Protein AF-A0A8J3PI52-F1 (afdb_monomer_lite)

Foldseek 3Di:
DDDPPDDPQPFFDWQQKTWRDDPFWIKIKHFPVTDWTWTADPNWIKIFPDDDQFWTWIQINNRTDIEGAPDWDDDPQKIKHFPDDDPTITIIMIGRNDD

Radius of gyration: 13.5 Å; chains: 1; bounding box: 36×39×31 Å

Sequence (99 aa):
MAALTGGALAGCSGEGATSTCSTTGCTITFERSVTNAKISILGVEVQLVSANQDSATLKVAGQEVTVQRGNGVSVGDFTVKITEITDSQVVVQVDRGGN

Organism: NCBI:txid121620

pLDDT: mean 80.45, std 14.71, range [38.66, 91.88]

Structure (mmCIF, N/CA/C/O backbone):
data_AF-A0A8J3PI52-F1
#
_entry.id   AF-A0A8J3PI52-F1
#
loop_
_atom_site.group_PDB
_atom_site.id
_atom_site.type_symbol
_atom_site.label_atom_id
_atom_site.label_alt_id
_atom_site.label_comp_id
_atom_site.label_asym_id
_atom_site.label_entity_id
_atom_site.label_seq_id
_atom_site.pdbx_PDB_ins_code
_atom_site.Cartn_x
_atom_site.Cartn_y
_atom_site.Cartn_z
_atom_site.occupancy
_atom_site.B_iso_or_equiv
_atom_site.auth_seq_id
_atom_site.auth_comp_id
_atom_site.auth_asym_id
_atom_site.auth_atom_id
_atom_site.pdbx_PDB_model_num
ATOM 1 N N . MET A 1 1 ? -19.107 26.173 -17.883 1.00 42.03 1 MET A N 1
ATOM 2 C CA . MET A 1 1 ? -18.291 26.416 -16.670 1.00 42.03 1 MET A CA 1
ATOM 3 C C . MET A 1 1 ? -17.988 25.036 -16.094 1.00 42.03 1 MET A C 1
ATOM 5 O O . MET A 1 1 ? -18.945 24.323 -15.869 1.00 42.03 1 MET A O 1
ATOM 9 N N . ALA A 1 2 ? -16.772 24.517 -15.949 1.00 46.47 2 ALA A N 1
ATOM 10 C CA . ALA A 1 2 ? -15.432 25.079 -16.001 1.00 46.47 2 ALA A CA 1
ATOM 11 C C . ALA A 1 2 ? -14.478 24.043 -16.635 1.00 46.47 2 ALA A C 1
ATOM 13 O O . ALA A 1 2 ? -14.596 22.847 -16.382 1.00 46.47 2 ALA A O 1
ATOM 14 N N . ALA A 1 3 ? -13.555 24.517 -17.471 1.00 45.41 3 ALA A N 1
ATOM 15 C CA . ALA A 1 3 ? -12.422 23.733 -17.935 1.00 45.41 3 ALA A CA 1
ATOM 16 C C . ALA A 1 3 ? -11.438 23.579 -16.767 1.00 45.41 3 ALA A C 1
ATOM 18 O O . ALA A 1 3 ? -10.902 24.573 -16.280 1.00 45.41 3 ALA A O 1
ATOM 19 N N . LEU A 1 4 ? -11.212 22.349 -16.309 1.00 58.56 4 LEU A N 1
ATOM 20 C CA . LEU A 1 4 ? -10.132 22.037 -15.376 1.00 58.56 4 LEU A CA 1
ATOM 21 C C . LEU A 1 4 ? -8.842 21.834 -16.175 1.00 58.56 4 LEU A C 1
ATOM 23 O O . LEU A 1 4 ? -8.406 20.720 -16.440 1.00 58.56 4 LEU A O 1
ATOM 27 N N . THR A 1 5 ? -8.236 22.946 -16.582 1.00 50.53 5 THR A N 1
ATOM 28 C CA . THR A 1 5 ? -6.809 23.015 -16.902 1.00 50.53 5 THR A CA 1
ATOM 29 C C . THR A 1 5 ? -6.031 22.961 -15.588 1.00 50.53 5 THR A C 1
ATOM 31 O O . THR A 1 5 ? -5.729 23.989 -14.988 1.00 50.53 5 THR A O 1
ATOM 34 N N . GLY A 1 6 ? -5.754 21.755 -15.107 1.00 43.81 6 GLY A N 1
ATOM 35 C CA . GLY A 1 6 ? -4.826 21.483 -14.015 1.00 43.81 6 GLY A CA 1
ATOM 36 C C . GLY A 1 6 ? -3.996 20.283 -14.432 1.00 43.81 6 GLY A C 1
ATOM 37 O O . GLY A 1 6 ? -4.567 19.284 -14.861 1.00 43.81 6 GLY A O 1
ATOM 38 N N . GLY A 1 7 ? -2.669 20.411 -14.408 1.00 38.66 7 GLY A N 1
ATOM 39 C CA . GLY A 1 7 ? -1.753 19.362 -14.845 1.00 38.66 7 GLY A CA 1
ATOM 40 C C . GLY A 1 7 ? -2.165 18.013 -14.269 1.00 38.66 7 GLY A C 1
ATOM 41 O O . GLY A 1 7 ? -2.200 17.842 -13.052 1.00 38.66 7 GLY A O 1
ATOM 42 N N . ALA A 1 8 ? -2.510 17.082 -15.157 1.00 40.75 8 ALA A N 1
ATOM 43 C CA . ALA A 1 8 ? -2.785 15.703 -14.815 1.00 40.75 8 ALA A CA 1
ATOM 44 C C . ALA A 1 8 ? -1.484 15.063 -14.315 1.00 40.75 8 ALA A C 1
ATOM 46 O O . ALA A 1 8 ? -0.794 14.353 -15.040 1.00 40.75 8 ALA A O 1
ATOM 47 N N . LEU A 1 9 ? -1.144 15.298 -13.048 1.00 43.94 9 LEU A N 1
ATOM 48 C CA . LEU A 1 9 ? -0.608 14.209 -12.249 1.00 43.94 9 LEU A CA 1
ATOM 49 C C . LEU A 1 9 ? -1.670 13.124 -12.383 1.00 43.94 9 LEU A C 1
ATOM 51 O O . LEU A 1 9 ? -2.791 13.332 -11.927 1.00 43.94 9 LEU A O 1
ATOM 55 N N . ALA A 1 10 ? -1.369 12.080 -13.155 1.00 50.47 10 ALA A N 1
ATOM 56 C CA . ALA A 1 10 ? -2.281 11.005 -13.519 1.00 50.47 10 ALA A CA 1
ATOM 57 C C . ALA A 1 10 ? -2.706 10.242 -12.260 1.00 50.47 10 ALA A C 1
ATOM 59 O O . ALA A 1 10 ? -2.226 9.147 -11.975 1.00 50.47 10 ALA A O 1
ATOM 60 N N . GLY A 1 11 ? -3.570 10.867 -11.467 1.00 48.41 11 GLY A N 1
ATOM 61 C CA . GLY A 1 11 ? -4.184 10.263 -10.318 1.00 48.41 11 GLY A CA 1
ATOM 62 C C . GLY A 1 11 ? -5.220 9.303 -10.848 1.00 48.41 11 GLY A C 1
ATOM 63 O O . GLY A 1 11 ? -6.368 9.681 -11.080 1.00 48.41 11 GLY A O 1
ATOM 64 N N . CYS A 1 12 ? -4.798 8.069 -11.116 1.00 61.38 12 CYS A N 1
ATOM 65 C CA . CYS A 1 12 ? -5.735 6.997 -11.379 1.00 61.38 12 CYS A CA 1
ATOM 66 C C . CYS A 1 12 ? -6.659 6.947 -10.159 1.00 61.38 12 CYS A C 1
ATOM 68 O O . CYS A 1 12 ? -6.201 6.828 -9.021 1.00 61.38 12 CYS A O 1
ATOM 70 N N . SER A 1 13 ? -7.947 7.173 -10.391 1.00 63.66 13 SER A N 1
ATOM 71 C CA . SER A 1 13 ? -8.984 7.046 -9.374 1.00 63.66 13 SER A CA 1
ATOM 72 C C . SER A 1 13 ? -9.582 5.656 -9.553 1.00 63.66 13 SER A C 1
ATOM 74 O O . SER A 1 13 ? -10.044 5.323 -10.643 1.00 63.66 13 SER A O 1
ATOM 76 N N . GLY A 1 14 ? -9.489 4.824 -8.526 1.00 67.06 14 GLY A N 1
ATOM 77 C CA . GLY A 1 14 ? -10.139 3.523 -8.442 1.00 67.06 14 GLY A CA 1
ATOM 78 C C . GLY A 1 14 ? -11.394 3.595 -7.572 1.00 67.06 14 GLY A C 1
ATOM 79 O O . GLY A 1 14 ? -11.668 4.608 -6.929 1.00 67.06 14 GLY A O 1
ATOM 80 N N . GLU A 1 15 ? -12.168 2.515 -7.530 1.00 77.88 15 GLU A N 1
ATOM 81 C CA . GLU A 1 15 ? -13.291 2.400 -6.593 1.00 77.88 15 GLU A CA 1
ATOM 82 C C . GLU A 1 15 ? -12.746 2.408 -5.160 1.00 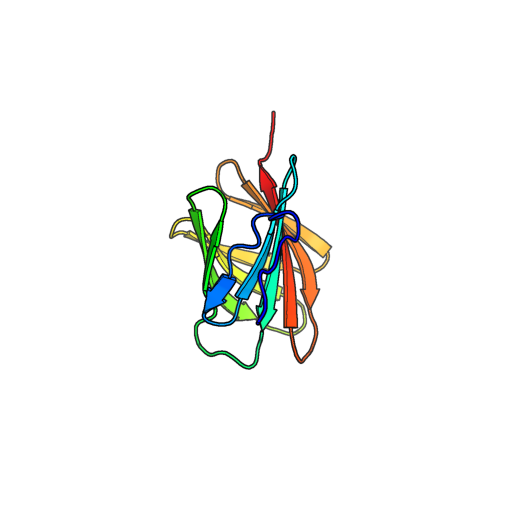77.88 15 GLU A C 1
ATOM 84 O O . GLU A 1 15 ? -12.039 1.482 -4.772 1.00 77.88 15 GLU A O 1
ATOM 89 N N . GLY A 1 16 ? -13.026 3.470 -4.393 1.00 81.44 16 GLY A N 1
ATOM 90 C CA . GLY A 1 16 ? -12.583 3.621 -2.997 1.00 81.44 16 GLY A CA 1
ATOM 91 C C . GLY A 1 16 ? -11.073 3.703 -2.792 1.00 81.44 16 GLY A C 1
ATOM 92 O O . GLY A 1 16 ? -10.583 3.453 -1.690 1.00 81.44 16 GLY A O 1
ATOM 93 N N . ALA A 1 17 ? -10.324 3.991 -3.854 1.00 85.69 17 ALA A N 1
ATOM 94 C CA . ALA A 1 17 ? -8.879 4.097 -3.812 1.00 85.69 17 ALA A CA 1
ATOM 95 C C . ALA A 1 17 ? -8.416 5.229 -4.724 1.00 85.69 17 ALA A C 1
ATOM 97 O O . ALA A 1 17 ? -8.845 5.349 -5.869 1.00 85.69 17 ALA A O 1
ATOM 98 N N . THR A 1 18 ? -7.498 6.047 -4.237 1.00 87.38 18 THR A N 1
ATOM 99 C CA . THR A 1 18 ? -6.843 7.083 -5.037 1.00 87.38 18 THR A CA 1
ATOM 100 C C . THR A 1 18 ? -5.367 6.769 -5.132 1.00 87.38 18 THR A C 1
ATOM 102 O O . THR A 1 18 ? -4.788 6.217 -4.203 1.00 87.38 18 THR A O 1
ATOM 105 N N . SER A 1 19 ? -4.746 7.080 -6.263 1.00 87.06 19 SER A N 1
ATOM 106 C CA . SER A 1 19 ? -3.296 6.972 -6.392 1.00 87.06 19 SER A CA 1
ATOM 107 C C . SER A 1 19 ? -2.694 8.275 -6.870 1.00 87.06 19 SER A C 1
ATOM 109 O O . SER A 1 19 ? -3.312 9.009 -7.633 1.00 87.06 19 SER A O 1
ATOM 111 N N . THR A 1 20 ? -1.467 8.531 -6.442 1.00 86.50 20 THR A N 1
ATOM 112 C CA . THR A 1 20 ? -0.632 9.629 -6.906 1.00 86.50 20 THR A CA 1
ATOM 113 C C . THR A 1 20 ? 0.693 9.030 -7.346 1.00 86.50 20 THR A C 1
ATOM 115 O O . THR A 1 20 ? 1.505 8.623 -6.515 1.00 86.50 20 THR A O 1
ATOM 118 N N . CYS A 1 21 ? 0.891 8.938 -8.658 1.00 84.06 21 CYS A N 1
ATOM 119 C CA . CYS A 1 21 ? 2.109 8.402 -9.254 1.00 84.06 21 CYS A CA 1
ATOM 120 C C . CYS A 1 21 ? 3.115 9.511 -9.573 1.00 84.06 21 CYS A C 1
ATOM 122 O O . CYS A 1 21 ? 2.765 10.551 -10.133 1.00 84.06 21 CYS A O 1
ATOM 124 N N . SER A 1 22 ? 4.373 9.261 -9.234 1.00 80.06 22 SER A N 1
ATOM 125 C CA . SER A 1 22 ? 5.550 10.038 -9.609 1.00 80.06 22 SER A CA 1
ATOM 126 C C . SER A 1 22 ? 6.444 9.212 -10.547 1.00 80.06 22 SER A C 1
ATOM 128 O O . SER A 1 22 ? 6.086 8.115 -10.977 1.00 80.06 22 SER A O 1
ATOM 130 N N . THR A 1 23 ? 7.610 9.742 -10.914 1.00 77.44 23 THR A N 1
ATOM 131 C CA . THR A 1 23 ? 8.548 9.076 -11.833 1.00 77.44 23 THR A CA 1
ATOM 132 C C . THR A 1 23 ? 9.164 7.794 -11.268 1.00 77.44 23 THR A C 1
ATOM 134 O O . THR A 1 23 ? 9.623 6.965 -12.049 1.00 77.44 23 THR A O 1
ATOM 137 N N . THR A 1 24 ? 9.183 7.620 -9.944 1.00 76.50 24 THR A N 1
ATOM 138 C CA . THR A 1 24 ? 9.835 6.482 -9.269 1.00 76.50 24 THR A CA 1
ATOM 139 C C . THR A 1 24 ? 8.845 5.493 -8.646 1.00 76.50 24 THR A C 1
ATOM 141 O O . THR A 1 24 ? 9.133 4.299 -8.584 1.00 76.50 24 THR A O 1
ATOM 144 N N . GLY A 1 25 ? 7.653 5.953 -8.258 1.00 83.12 25 GLY A N 1
ATOM 145 C CA . GLY A 1 25 ? 6.663 5.124 -7.576 1.00 83.12 25 GLY A CA 1
ATOM 146 C C . GLY A 1 25 ? 5.274 5.752 -7.534 1.00 83.12 25 GLY A C 1
ATOM 147 O O . GLY A 1 25 ? 5.050 6.852 -8.030 1.00 83.12 25 GLY A O 1
ATOM 148 N N . CYS A 1 26 ? 4.321 5.043 -6.944 1.00 88.62 26 CYS A N 1
ATOM 149 C CA . CYS A 1 26 ? 2.944 5.474 -6.761 1.00 88.62 26 CYS A CA 1
ATOM 150 C C . CYS A 1 26 ? 2.530 5.343 -5.301 1.00 88.62 26 CYS A C 1
ATOM 152 O O . CYS A 1 26 ? 2.680 4.287 -4.695 1.00 88.62 26 CYS A O 1
ATOM 154 N N . THR A 1 27 ? 1.933 6.393 -4.754 1.00 89.94 27 THR A N 1
ATOM 155 C CA . THR A 1 27 ? 1.293 6.354 -3.439 1.00 89.94 27 THR A CA 1
ATOM 156 C C . THR A 1 27 ? -0.192 6.112 -3.626 1.00 89.94 27 THR A C 1
ATOM 158 O O . THR A 1 27 ? -0.854 6.887 -4.305 1.00 89.94 27 THR A O 1
ATOM 161 N N . ILE A 1 28 ? -0.712 5.048 -3.037 1.00 90.38 28 ILE A N 1
ATOM 162 C CA . ILE A 1 28 ? -2.104 4.624 -3.094 1.00 90.38 28 ILE A CA 1
ATOM 163 C C . ILE A 1 28 ? -2.741 4.854 -1.726 1.00 90.38 28 ILE A C 1
ATOM 165 O O . ILE A 1 28 ? -2.237 4.373 -0.716 1.00 90.38 28 ILE A O 1
ATOM 169 N N . THR A 1 29 ? -3.870 5.543 -1.694 1.00 91.19 29 THR A N 1
ATOM 170 C CA . THR A 1 29 ? -4.688 5.745 -0.502 1.00 91.19 29 THR A CA 1
ATOM 171 C C . THR A 1 29 ? -5.991 4.981 -0.674 1.00 91.19 29 THR A C 1
ATOM 173 O O . THR A 1 29 ? -6.795 5.309 -1.545 1.00 91.19 29 THR A O 1
ATOM 176 N N . PHE A 1 30 ? -6.197 3.963 0.155 1.00 90.50 30 PHE A N 1
ATOM 177 C CA . PHE A 1 30 ? -7.429 3.183 0.219 1.00 90.50 30 PHE A CA 1
ATOM 178 C C . PHE A 1 30 ? -8.343 3.730 1.310 1.00 90.50 30 PHE A C 1
ATOM 180 O O . PHE A 1 30 ? -7.924 3.860 2.461 1.00 90.50 30 PHE A O 1
ATOM 187 N N . GLU A 1 31 ? -9.600 3.994 0.977 1.00 88.62 31 GLU A N 1
ATOM 188 C CA . GLU A 1 31 ? -10.622 4.399 1.939 1.00 88.62 31 GLU A CA 1
ATOM 189 C C . GLU A 1 31 ? -11.227 3.156 2.603 1.00 88.62 31 GLU A C 1
ATOM 191 O O . GLU A 1 31 ? -11.818 2.304 1.939 1.00 88.62 31 GLU A O 1
ATOM 196 N N . ARG A 1 32 ? -11.124 3.043 3.934 1.00 82.69 32 ARG A N 1
ATOM 197 C CA . ARG A 1 32 ? -11.647 1.881 4.684 1.00 82.69 32 ARG A CA 1
ATOM 198 C C . ARG A 1 32 ? -13.173 1.816 4.697 1.00 82.69 32 ARG A C 1
ATOM 200 O O . ARG A 1 32 ? -13.739 0.769 4.993 1.00 82.69 32 ARG A O 1
ATOM 207 N N . SER A 1 33 ? -13.835 2.922 4.363 1.00 79.25 33 SER A N 1
ATOM 208 C CA . SER A 1 33 ? -15.289 2.999 4.213 1.00 79.25 33 SER A CA 1
ATOM 209 C C . SER A 1 33 ? -15.805 2.241 2.986 1.00 79.25 33 SER A C 1
ATOM 211 O O . SER A 1 33 ? -16.992 1.924 2.934 1.00 79.25 33 SER A O 1
ATOM 213 N N . VAL A 1 34 ? -14.942 1.935 2.009 1.00 81.44 34 VAL A N 1
ATOM 214 C CA . VAL A 1 34 ? -15.331 1.240 0.779 1.00 81.44 34 VAL A CA 1
ATOM 215 C C . VAL A 1 34 ? -15.006 -0.247 0.876 1.00 81.44 34 VAL A C 1
ATOM 217 O O . VAL A 1 34 ? -13.861 -0.664 1.038 1.00 81.44 34 VAL A O 1
ATOM 220 N N . THR A 1 35 ? -16.038 -1.075 0.739 1.00 73.44 35 THR A N 1
ATOM 221 C CA . THR A 1 35 ? -15.909 -2.532 0.682 1.00 73.44 35 THR A CA 1
ATOM 222 C C . THR A 1 35 ? -15.448 -2.921 -0.725 1.00 73.44 35 THR A C 1
ATOM 224 O O . THR A 1 35 ? -16.205 -2.737 -1.673 1.00 73.44 35 THR A O 1
ATOM 227 N N . ASN A 1 36 ? -14.243 -3.489 -0.863 1.00 76.19 36 ASN A N 1
ATOM 228 C CA . ASN A 1 36 ? -13.564 -3.828 -2.135 1.00 76.19 36 ASN A CA 1
ATOM 229 C C . ASN A 1 36 ? -12.829 -2.675 -2.835 1.00 76.19 36 ASN A C 1
ATOM 231 O O . ASN A 1 36 ? -12.840 -2.590 -4.064 1.00 76.19 36 ASN A O 1
ATOM 235 N N . ALA A 1 37 ? -12.148 -1.822 -2.071 1.00 85.38 37 ALA A N 1
ATOM 236 C CA . ALA A 1 37 ? -11.330 -0.773 -2.659 1.00 85.38 37 ALA A CA 1
ATOM 237 C C . ALA A 1 37 ? -10.245 -1.348 -3.598 1.00 85.38 37 ALA A C 1
ATOM 239 O O . ALA A 1 37 ? -9.439 -2.194 -3.192 1.00 85.38 37 ALA A O 1
ATOM 240 N N . LYS A 1 38 ? -10.223 -0.907 -4.860 1.00 86.44 38 LYS A N 1
ATOM 241 C CA . LYS A 1 38 ? -9.308 -1.413 -5.898 1.00 86.44 38 LYS A CA 1
ATOM 242 C C . LYS A 1 38 ? -8.899 -0.322 -6.868 1.00 86.44 38 LYS A C 1
ATOM 244 O O . LYS A 1 38 ? -9.667 0.592 -7.161 1.00 86.44 38 LYS A O 1
ATOM 249 N N . ILE A 1 39 ? -7.701 -0.454 -7.413 1.00 87.81 39 ILE A N 1
ATOM 250 C CA . ILE A 1 39 ? -7.145 0.510 -8.348 1.00 87.81 39 ILE A CA 1
ATOM 251 C C . ILE A 1 39 ? -6.155 -0.150 -9.301 1.00 87.81 39 ILE A C 1
ATOM 253 O O . ILE A 1 39 ? -5.415 -1.049 -8.921 1.00 87.81 39 ILE A O 1
ATOM 257 N N . SER A 1 40 ? -6.116 0.319 -10.544 1.00 85.50 40 SER A N 1
ATOM 258 C CA . SER A 1 40 ? -5.088 -0.073 -11.507 1.00 85.50 40 SER A CA 1
ATOM 259 C C . SER A 1 40 ? -4.047 1.033 -11.625 1.00 85.50 40 SER A C 1
ATOM 261 O O . SER A 1 40 ? -4.374 2.153 -12.015 1.00 85.50 40 SER A O 1
ATOM 263 N N . ILE A 1 41 ? -2.799 0.719 -11.291 1.00 81.69 41 ILE A N 1
ATOM 264 C CA . ILE A 1 41 ? -1.653 1.633 -11.349 1.00 81.69 41 ILE A CA 1
ATOM 265 C C . ILE A 1 41 ? -0.506 0.970 -12.098 1.00 81.69 41 ILE A C 1
ATOM 267 O O . ILE A 1 41 ? -0.261 -0.218 -11.938 1.00 81.69 41 ILE A O 1
ATOM 271 N N . LEU A 1 42 ? 0.220 1.724 -12.925 1.00 79.56 42 LEU A N 1
ATOM 272 C CA . LEU A 1 42 ? 1.407 1.224 -13.639 1.00 79.56 42 LEU A CA 1
ATOM 273 C C . LEU A 1 42 ? 1.183 -0.042 -14.501 1.00 79.56 42 LEU A C 1
ATOM 275 O O . LEU A 1 42 ? 2.163 -0.688 -14.877 1.00 79.56 42 LEU A O 1
ATOM 279 N N . GLY A 1 43 ? -0.073 -0.375 -14.826 1.00 78.19 43 GLY A N 1
ATOM 280 C CA . GLY A 1 43 ? -0.462 -1.597 -15.542 1.00 78.19 43 GLY A CA 1
ATOM 281 C C . GLY A 1 43 ? -0.717 -2.823 -14.654 1.00 78.19 43 GLY A C 1
ATOM 282 O O . GLY A 1 43 ? -0.990 -3.893 -15.188 1.00 78.19 43 GLY A O 1
ATOM 283 N N . VAL A 1 44 ? -0.652 -2.684 -13.326 1.00 83.38 44 VAL A N 1
ATOM 284 C CA . VAL A 1 44 ? -1.007 -3.728 -12.354 1.00 83.38 44 VAL A CA 1
ATOM 285 C C . VAL A 1 44 ? -2.237 -3.322 -11.548 1.00 83.38 44 VAL A C 1
ATOM 287 O O . VAL A 1 44 ? -2.422 -2.153 -11.210 1.00 83.38 44 VAL A O 1
ATOM 290 N N . GLU A 1 45 ? -3.089 -4.293 -11.227 1.00 86.88 45 GLU A N 1
ATOM 291 C CA . GLU A 1 45 ? -4.208 -4.079 -10.309 1.00 86.88 45 GLU A CA 1
ATOM 292 C C . GLU A 1 45 ? -3.738 -4.268 -8.865 1.00 86.88 45 GLU A C 1
ATOM 294 O O . GLU A 1 45 ? -3.055 -5.246 -8.543 1.00 86.88 45 GLU A O 1
ATOM 299 N N . VAL A 1 46 ? -4.110 -3.322 -8.008 1.00 88.44 46 VAL A N 1
ATOM 300 C CA . VAL A 1 46 ? -3.912 -3.366 -6.564 1.00 88.44 46 VAL A CA 1
ATOM 301 C C . VAL A 1 46 ? -5.275 -3.277 -5.892 1.00 88.44 46 VAL A C 1
ATOM 303 O O . VAL A 1 46 ? -6.003 -2.297 -6.051 1.00 88.44 46 VAL A O 1
ATOM 306 N N . GLN A 1 47 ? -5.613 -4.292 -5.112 1.00 89.88 47 GLN A N 1
ATOM 307 C CA . GLN A 1 47 ? -6.861 -4.364 -4.364 1.00 89.88 47 GLN A CA 1
ATOM 308 C C . GLN A 1 47 ? -6.567 -4.501 -2.875 1.00 89.88 47 GLN A C 1
ATOM 310 O O . GLN A 1 47 ? -5.732 -5.307 -2.472 1.00 89.88 47 GLN A O 1
ATOM 315 N N . LEU A 1 48 ? -7.285 -3.753 -2.043 1.00 89.19 48 LEU A N 1
ATOM 316 C CA . LEU A 1 48 ? -7.265 -3.969 -0.604 1.00 89.19 48 LEU A CA 1
ATOM 317 C C . LEU A 1 48 ? -8.221 -5.111 -0.254 1.00 89.19 48 LEU A C 1
ATOM 319 O O . LEU A 1 48 ? -9.436 -4.973 -0.386 1.00 89.19 48 LEU A O 1
ATOM 323 N N . VAL A 1 49 ? -7.665 -6.239 0.189 1.00 90.69 49 VAL A N 1
ATOM 324 C CA . VAL A 1 49 ? -8.444 -7.411 0.618 1.00 90.69 49 VAL A CA 1
ATOM 325 C C . VAL A 1 49 ? -8.860 -7.254 2.074 1.00 90.69 49 VAL A C 1
ATOM 327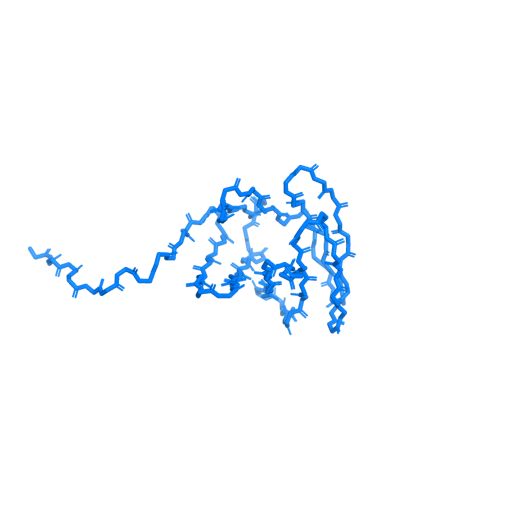 O O . VAL A 1 49 ? -10.015 -7.471 2.431 1.00 90.69 49 VAL A O 1
ATOM 330 N N . SER A 1 50 ? -7.918 -6.861 2.931 1.00 87.94 50 SER A N 1
ATOM 331 C CA . SER A 1 50 ? -8.188 -6.574 4.339 1.00 87.94 50 SER A CA 1
ATOM 332 C C . SER A 1 50 ? -7.162 -5.602 4.912 1.00 87.94 50 SER A C 1
ATOM 334 O O . SER A 1 50 ? -6.009 -5.577 4.494 1.00 87.94 50 SER A O 1
ATOM 336 N N . ALA A 1 51 ? -7.570 -4.803 5.893 1.00 86.88 51 ALA A N 1
ATOM 337 C CA . ALA A 1 51 ? -6.672 -3.955 6.668 1.00 86.88 51 ALA A CA 1
ATOM 338 C C . ALA A 1 51 ? -7.012 -4.057 8.153 1.00 86.88 51 ALA A C 1
ATOM 340 O O . ALA A 1 51 ? -8.156 -3.827 8.557 1.00 86.88 51 ALA A O 1
ATOM 341 N N . ASN A 1 52 ? -5.997 -4.374 8.946 1.00 87.19 52 ASN A N 1
ATOM 342 C CA . ASN A 1 52 ? -6.024 -4.385 10.402 1.00 87.19 52 ASN A CA 1
ATOM 343 C C . ASN A 1 52 ? -5.355 -3.116 10.942 1.00 87.19 52 ASN A C 1
ATOM 345 O O . ASN A 1 52 ? -5.022 -2.213 10.180 1.00 87.19 52 ASN A O 1
ATOM 349 N N . GLN A 1 53 ? -5.151 -3.044 12.260 1.00 84.75 53 GLN A N 1
ATOM 350 C CA . GLN A 1 53 ? -4.443 -1.921 12.873 1.00 84.75 53 GLN A CA 1
ATOM 351 C C . GLN A 1 53 ? -2.977 -1.876 12.418 1.00 84.75 53 GLN A C 1
ATOM 353 O O . GLN A 1 53 ? -2.523 -0.824 11.992 1.00 84.75 53 GLN A O 1
ATOM 358 N N . ASP A 1 54 ? -2.265 -3.002 12.374 1.00 87.69 54 ASP A N 1
ATOM 359 C CA . ASP A 1 54 ? -0.811 -3.000 12.122 1.00 87.69 54 ASP A CA 1
ATOM 360 C C . ASP A 1 54 ? -0.389 -3.602 10.774 1.00 87.69 54 ASP A C 1
ATOM 362 O O . ASP A 1 54 ? 0.780 -3.532 10.393 1.00 87.69 54 ASP A O 1
ATOM 366 N N . SER A 1 55 ? -1.321 -4.188 10.024 1.00 90.94 55 SER A N 1
ATOM 367 C CA . SER A 1 55 ? -1.038 -4.859 8.754 1.00 90.94 55 SER A CA 1
ATOM 368 C C . SER A 1 55 ? -2.167 -4.685 7.748 1.00 90.94 55 SER A C 1
ATOM 370 O O . SER A 1 55 ? -3.327 -4.516 8.124 1.00 90.94 55 SER A O 1
ATOM 372 N N . ALA A 1 56 ? -1.839 -4.760 6.461 1.00 90.62 56 ALA A N 1
ATOM 373 C CA . ALA A 1 56 ? -2.821 -4.804 5.388 1.00 90.62 56 ALA A CA 1
ATOM 374 C C . ALA A 1 56 ? -2.498 -5.936 4.414 1.00 90.62 56 ALA A C 1
ATOM 376 O O . ALA A 1 56 ? -1.347 -6.129 4.018 1.00 90.62 56 ALA A O 1
ATOM 377 N N . THR A 1 57 ? -3.532 -6.675 4.032 1.00 91.88 57 THR A N 1
ATOM 378 C CA . THR A 1 57 ? -3.485 -7.661 2.959 1.00 91.88 57 THR A CA 1
ATOM 379 C C . THR A 1 57 ? -3.964 -6.999 1.682 1.00 91.88 57 THR A C 1
ATOM 381 O O . THR A 1 57 ? -5.106 -6.543 1.572 1.00 91.88 57 THR A O 1
ATOM 384 N N . LEU A 1 58 ? -3.062 -6.948 0.718 1.00 90.62 58 LEU A N 1
ATOM 385 C CA . LEU A 1 58 ? -3.249 -6.342 -0.585 1.00 90.62 58 LEU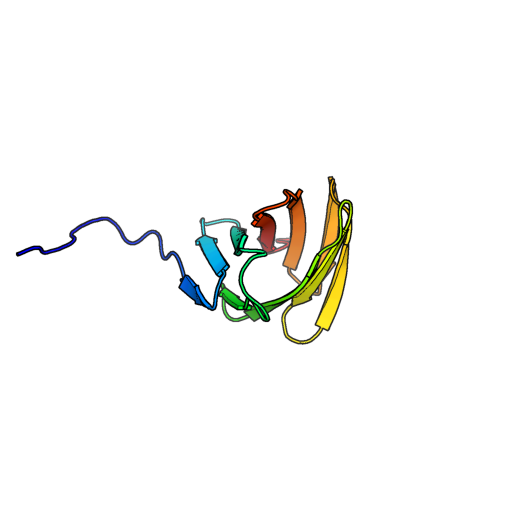 A CA 1
ATOM 386 C C . LEU A 1 58 ? -3.126 -7.443 -1.631 1.00 90.62 58 LEU A C 1
ATOM 388 O O . LEU A 1 58 ? -2.282 -8.324 -1.512 1.00 90.62 58 LEU A O 1
ATOM 392 N N . LYS A 1 59 ? -3.932 -7.383 -2.681 1.00 90.56 59 LYS A N 1
ATOM 393 C CA . LYS A 1 59 ? -3.780 -8.222 -3.861 1.00 90.56 59 LYS A CA 1
ATOM 394 C C . LYS A 1 59 ? -3.147 -7.386 -4.956 1.00 90.56 59 LYS A C 1
ATOM 396 O O . LYS A 1 59 ? -3.770 -6.451 -5.445 1.00 90.56 59 LYS A O 1
ATOM 401 N N . VAL A 1 60 ? -1.905 -7.697 -5.301 1.00 88.56 60 VAL A N 1
ATOM 402 C CA . VAL A 1 60 ? -1.076 -6.952 -6.254 1.00 88.56 60 VAL A CA 1
ATOM 403 C C . VAL A 1 60 ? -0.808 -7.861 -7.442 1.00 88.56 60 VAL A C 1
ATOM 405 O O . VAL A 1 60 ? -0.299 -8.965 -7.263 1.00 88.56 60 VAL A O 1
ATOM 408 N N . ALA A 1 61 ? -1.183 -7.436 -8.649 1.00 85.38 61 ALA A N 1
ATOM 409 C CA . ALA A 1 61 ? -1.042 -8.243 -9.868 1.00 85.38 61 ALA A CA 1
ATOM 410 C C . ALA A 1 61 ? -1.657 -9.659 -9.742 1.00 85.38 61 ALA A C 1
ATOM 412 O O . ALA A 1 61 ? -1.156 -10.631 -10.300 1.00 85.38 61 ALA A O 1
ATOM 413 N N . GLY A 1 62 ? -2.742 -9.787 -8.970 1.00 86.19 62 GLY A N 1
ATOM 414 C CA . GLY A 1 62 ? -3.405 -11.066 -8.710 1.00 86.19 62 GLY A CA 1
ATOM 415 C C . GLY A 1 62 ? -2.810 -11.902 -7.569 1.00 86.19 62 GLY A C 1
ATOM 416 O O . GLY A 1 62 ? -3.421 -12.905 -7.204 1.00 86.19 62 GLY A O 1
ATOM 417 N N . GLN A 1 63 ? -1.692 -11.489 -6.966 1.00 87.81 63 GLN A N 1
ATOM 418 C CA . GLN A 1 63 ? -1.064 -12.166 -5.828 1.00 87.81 63 GLN A CA 1
ATOM 419 C C . GLN A 1 63 ? -1.431 -11.479 -4.510 1.00 87.81 63 GLN A C 1
ATOM 421 O O . GLN A 1 63 ? -1.241 -10.274 -4.365 1.00 87.81 63 GLN A O 1
ATOM 426 N N . GLU A 1 64 ? -1.945 -12.233 -3.539 1.00 91.69 64 GLU A N 1
ATOM 427 C CA . GLU A 1 64 ? -2.185 -11.712 -2.191 1.00 91.69 64 GLU A CA 1
ATOM 428 C C . GLU A 1 64 ? -0.885 -11.639 -1.391 1.00 91.69 64 GLU A C 1
ATOM 430 O O . GLU A 1 64 ? -0.156 -12.621 -1.253 1.00 91.69 64 GLU A O 1
ATOM 435 N N . VAL A 1 65 ? -0.614 -10.457 -0.850 1.00 90.81 65 VAL A N 1
ATOM 436 C CA . VAL A 1 65 ? 0.532 -10.148 -0.006 1.00 90.81 65 VAL A CA 1
ATOM 437 C C . VAL A 1 65 ? 0.050 -9.460 1.262 1.00 90.81 65 VAL A C 1
ATOM 439 O O . VAL A 1 65 ? -0.771 -8.544 1.221 1.00 90.81 65 VAL A O 1
ATOM 442 N N . THR A 1 66 ? 0.587 -9.868 2.406 1.00 91.88 66 THR A N 1
ATOM 443 C CA . THR A 1 66 ? 0.363 -9.171 3.673 1.00 91.88 66 THR A CA 1
ATOM 444 C C . THR A 1 66 ? 1.583 -8.325 3.992 1.00 91.88 66 THR A C 1
ATOM 446 O O . THR A 1 66 ? 2.690 -8.840 4.143 1.00 91.88 66 THR A O 1
ATOM 449 N N . VAL A 1 67 ? 1.373 -7.020 4.114 1.00 91.19 67 VAL A N 1
ATOM 450 C CA . VAL A 1 67 ? 2.412 -6.045 4.445 1.00 91.19 67 VAL A CA 1
ATOM 451 C C . VAL A 1 67 ? 2.151 -5.528 5.853 1.00 91.19 67 VAL A C 1
ATOM 453 O O . VAL A 1 67 ? 1.010 -5.257 6.228 1.00 91.19 67 VAL A O 1
ATOM 456 N N . GLN A 1 68 ? 3.204 -5.412 6.656 1.00 90.88 68 GLN A N 1
ATOM 457 C CA . GLN A 1 68 ? 3.117 -4.808 7.984 1.00 90.88 68 GLN A CA 1
ATOM 458 C C . GLN A 1 68 ? 3.491 -3.331 7.914 1.00 90.88 68 GLN A C 1
ATOM 460 O O . GLN A 1 68 ? 4.354 -2.934 7.130 1.00 90.88 68 GLN A O 1
ATOM 465 N N . ARG A 1 69 ? 2.862 -2.510 8.753 1.00 88.00 69 ARG A N 1
ATOM 466 C CA . ARG A 1 69 ? 3.177 -1.087 8.869 1.00 88.00 69 ARG A CA 1
ATOM 467 C C . ARG A 1 69 ? 4.664 -0.904 9.192 1.00 88.00 69 ARG A C 1
ATOM 469 O O . ARG A 1 69 ? 5.188 -1.548 10.094 1.00 88.00 69 ARG A O 1
ATOM 476 N N . GLY A 1 70 ? 5.343 -0.037 8.441 1.00 83.75 70 GLY A N 1
ATOM 477 C CA . GLY A 1 70 ? 6.781 0.212 8.598 1.00 83.75 70 GLY A CA 1
ATOM 478 C C . GLY A 1 70 ? 7.696 -0.806 7.908 1.00 83.75 70 GLY A C 1
ATOM 479 O O . GLY A 1 70 ? 8.884 -0.527 7.763 1.00 83.75 70 GLY A O 1
ATOM 480 N N . ASN A 1 71 ? 7.160 -1.924 7.412 1.00 85.56 71 ASN A N 1
ATOM 481 C CA . ASN A 1 71 ? 7.897 -2.895 6.608 1.00 85.56 71 ASN A CA 1
ATOM 482 C C . ASN A 1 71 ? 7.519 -2.775 5.125 1.00 85.56 71 ASN A C 1
ATOM 484 O O . ASN A 1 71 ? 6.381 -2.461 4.770 1.00 85.56 71 ASN A O 1
ATOM 488 N N . GLY A 1 72 ? 8.497 -3.020 4.256 1.00 86.00 72 GLY A N 1
ATOM 489 C CA . GLY A 1 72 ? 8.294 -3.156 2.817 1.00 86.00 72 GLY A CA 1
ATOM 490 C C . GLY A 1 72 ? 8.337 -4.626 2.421 1.00 86.00 72 GLY A C 1
ATOM 491 O O . GLY A 1 72 ? 9.176 -5.373 2.921 1.00 86.00 72 GLY A O 1
ATOM 492 N N . VAL A 1 73 ? 7.445 -5.038 1.528 1.00 89.06 73 VAL A N 1
ATOM 493 C CA . VAL A 1 73 ? 7.442 -6.372 0.925 1.00 89.06 73 VAL A CA 1
ATOM 494 C C . VAL A 1 73 ? 7.570 -6.217 -0.580 1.00 89.06 73 VAL A C 1
ATOM 496 O O . VAL A 1 73 ? 6.848 -5.431 -1.193 1.00 89.06 73 VAL A O 1
ATOM 499 N N . SER A 1 74 ? 8.482 -6.969 -1.183 1.00 87.62 74 SER A N 1
ATOM 500 C CA . SER A 1 74 ? 8.623 -7.009 -2.635 1.00 87.62 74 SER A CA 1
ATOM 501 C C . SER A 1 74 ? 7.724 -8.091 -3.230 1.00 87.62 74 SER A C 1
ATOM 503 O O . SER A 1 74 ? 7.707 -9.228 -2.760 1.00 87.62 74 SER A O 1
ATOM 505 N N . VAL A 1 75 ? 6.972 -7.724 -4.264 1.00 86.25 75 VAL A N 1
ATOM 506 C CA . VAL A 1 75 ? 6.081 -8.597 -5.031 1.00 86.25 75 VAL A CA 1
ATOM 507 C C . VAL A 1 75 ? 6.470 -8.479 -6.499 1.00 86.25 75 VAL A C 1
ATOM 509 O O . VAL A 1 75 ? 6.176 -7.477 -7.152 1.00 86.25 75 VAL A O 1
ATOM 512 N N . GLY A 1 76 ? 7.177 -9.491 -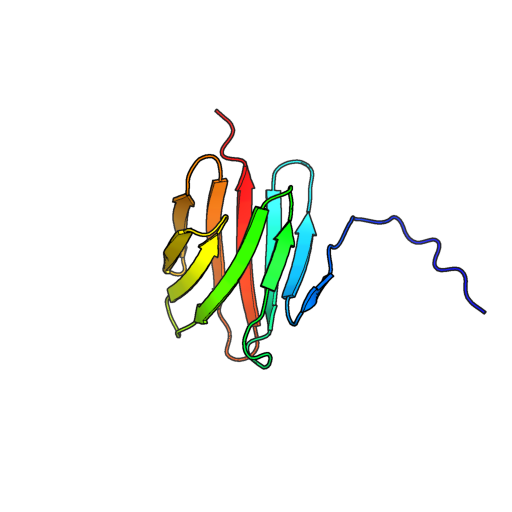7.004 1.00 84.50 76 GLY A N 1
ATOM 513 C CA . GLY A 1 76 ? 7.797 -9.429 -8.329 1.00 84.50 76 GLY A CA 1
ATOM 514 C C . GLY A 1 76 ? 8.782 -8.260 -8.416 1.00 84.50 76 GLY A C 1
ATOM 515 O O . GLY A 1 76 ? 9.660 -8.131 -7.566 1.00 84.50 76 GLY A O 1
ATOM 516 N N . ASP A 1 77 ? 8.586 -7.388 -9.406 1.00 83.38 77 ASP A N 1
ATOM 517 C CA . ASP A 1 77 ? 9.415 -6.196 -9.652 1.00 83.38 77 ASP A CA 1
ATOM 518 C C . ASP A 1 77 ? 8.937 -4.944 -8.893 1.00 83.38 77 ASP A C 1
ATOM 52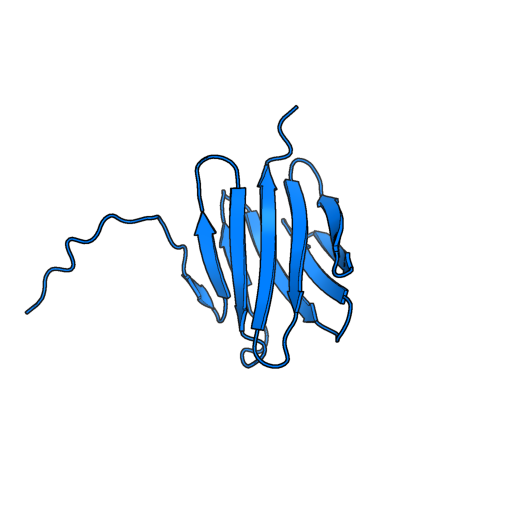0 O O . ASP A 1 77 ? 9.421 -3.835 -9.130 1.00 83.38 77 ASP A O 1
ATOM 524 N N . PHE A 1 78 ? 7.951 -5.076 -8.005 1.00 86.12 78 PHE A N 1
ATOM 525 C CA . PHE A 1 78 ? 7.389 -3.963 -7.242 1.00 86.12 78 PHE A CA 1
ATOM 526 C C . PHE A 1 78 ? 7.716 -4.102 -5.760 1.00 86.12 78 PHE A C 1
ATOM 528 O O . PHE A 1 78 ? 7.680 -5.195 -5.202 1.00 86.12 78 PHE A O 1
ATOM 535 N N . THR A 1 79 ? 7.986 -2.985 -5.093 1.00 89.06 79 THR A N 1
ATOM 536 C CA . THR A 1 79 ? 8.124 -2.925 -3.635 1.00 89.06 79 THR A CA 1
ATOM 537 C C . THR A 1 79 ? 6.928 -2.199 -3.052 1.00 89.06 79 THR A C 1
ATOM 539 O O . THR A 1 79 ? 6.688 -1.037 -3.365 1.00 89.06 79 THR A O 1
ATOM 542 N N . VAL A 1 80 ? 6.186 -2.889 -2.193 1.00 90.06 80 VAL A N 1
ATOM 543 C CA . VAL A 1 80 ? 4.981 -2.390 -1.535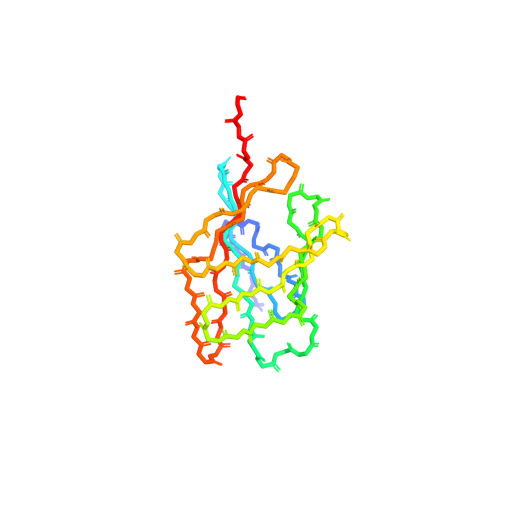 1.00 90.06 80 VAL A CA 1
ATOM 544 C C . VAL A 1 80 ? 5.305 -2.101 -0.079 1.00 90.06 80 VAL A C 1
ATOM 546 O O . VAL A 1 80 ? 5.735 -2.984 0.660 1.00 90.06 80 VAL A O 1
ATOM 549 N N . LYS A 1 81 ? 5.080 -0.868 0.360 1.00 91.25 81 LYS A N 1
ATOM 550 C CA . LYS A 1 81 ? 5.313 -0.430 1.734 1.00 91.25 81 LYS A CA 1
ATOM 551 C C . LYS A 1 81 ? 4.069 0.239 2.278 1.00 91.25 81 LYS A C 1
ATOM 553 O O . LYS A 1 81 ? 3.494 1.108 1.635 1.00 91.25 81 LYS A O 1
ATOM 558 N N . ILE A 1 82 ? 3.682 -0.114 3.495 1.00 91.38 82 ILE A N 1
ATOM 559 C CA . ILE A 1 82 ? 2.634 0.624 4.195 1.00 91.38 82 ILE A CA 1
ATOM 560 C C . ILE A 1 82 ? 3.268 1.829 4.881 1.00 91.38 82 ILE A C 1
ATOM 562 O O . ILE A 1 82 ? 4.107 1.676 5.773 1.00 91.38 82 ILE A O 1
ATOM 566 N N . THR A 1 83 ? 2.841 3.018 4.468 1.00 88.75 83 THR A N 1
ATOM 567 C CA . THR A 1 83 ? 3.296 4.287 5.043 1.00 88.75 83 THR A CA 1
ATOM 568 C C . THR A 1 83 ? 2.420 4.682 6.222 1.00 88.75 83 THR A C 1
ATOM 570 O O . THR A 1 83 ? 2.938 5.108 7.250 1.00 88.75 83 THR A O 1
ATOM 573 N N . GLU A 1 84 ? 1.106 4.491 6.109 1.00 89.31 84 GLU A N 1
ATOM 574 C CA . GLU A 1 84 ? 0.160 4.882 7.149 1.00 89.31 84 GLU A CA 1
ATOM 575 C C . GLU A 1 84 ? -1.060 3.956 7.163 1.00 89.31 84 GLU A C 1
ATOM 577 O O . GLU A 1 84 ? -1.558 3.542 6.118 1.00 89.31 84 GLU A O 1
ATOM 582 N N . ILE A 1 85 ? -1.555 3.633 8.356 1.00 90.00 85 ILE A N 1
ATOM 583 C CA . ILE A 1 85 ? -2.852 2.982 8.551 1.00 90.00 85 ILE A CA 1
ATOM 584 C C . ILE A 1 85 ? -3.590 3.803 9.600 1.00 90.00 85 ILE A C 1
ATOM 586 O O . ILE A 1 85 ? -3.109 3.957 10.722 1.00 90.00 85 ILE A O 1
ATOM 590 N N . THR A 1 86 ? -4.768 4.291 9.242 1.00 89.19 86 THR A N 1
ATOM 591 C CA . THR A 1 86 ? -5.688 4.993 10.141 1.00 89.19 86 THR A CA 1
ATOM 592 C C . THR A 1 86 ? -7.033 4.265 10.189 1.00 89.19 86 THR A C 1
ATOM 594 O O . THR A 1 86 ? -7.270 3.292 9.461 1.00 89.19 86 THR A O 1
ATOM 597 N N . ASP A 1 87 ? -7.945 4.725 11.040 1.00 85.38 87 ASP A N 1
ATOM 598 C CA . ASP A 1 87 ? -9.318 4.209 11.085 1.00 85.38 87 ASP A CA 1
ATOM 599 C C . ASP A 1 87 ? -10.108 4.511 9.804 1.00 85.38 87 ASP A C 1
ATOM 601 O O . ASP A 1 87 ? -10.992 3.741 9.432 1.00 85.38 87 ASP A O 1
ATOM 605 N N . SER A 1 88 ? -9.738 5.575 9.086 1.00 86.69 88 SER A N 1
ATOM 606 C CA . SER A 1 88 ? -10.446 6.039 7.888 1.00 86.69 88 SER A CA 1
ATOM 607 C C . SER A 1 88 ? -9.794 5.575 6.584 1.00 86.69 88 SER A C 1
ATOM 609 O O . SER A 1 88 ? -10.488 5.275 5.615 1.00 86.69 88 SER A O 1
ATOM 611 N N . GLN A 1 89 ? -8.462 5.510 6.542 1.00 89.62 89 GLN A N 1
ATOM 612 C CA . GLN A 1 89 ? -7.699 5.282 5.312 1.00 89.62 89 GLN A CA 1
ATOM 613 C C . GLN A 1 89 ? -6.402 4.498 5.537 1.00 89.62 89 GLN A C 1
ATOM 615 O O . GLN A 1 89 ? -5.803 4.543 6.614 1.00 89.62 89 GLN A O 1
ATOM 620 N N . VAL A 1 90 ? -5.942 3.817 4.491 1.00 90.62 90 VAL A N 1
ATOM 621 C CA . VAL A 1 90 ? -4.663 3.101 4.445 1.00 90.62 90 VAL A CA 1
ATOM 622 C C . VAL A 1 90 ? -3.829 3.647 3.299 1.00 90.62 90 VAL A C 1
ATOM 624 O O . VAL A 1 90 ? -4.245 3.582 2.145 1.00 90.62 90 VAL A O 1
ATOM 627 N N . VAL A 1 91 ? -2.644 4.161 3.614 1.00 91.50 91 VAL A N 1
ATOM 628 C CA . VAL A 1 91 ? -1.706 4.715 2.640 1.00 91.50 91 VAL A CA 1
ATOM 629 C C . VAL A 1 91 ? -0.591 3.711 2.387 1.00 91.50 91 VAL A C 1
ATOM 631 O O . VAL A 1 91 ? 0.179 3.345 3.283 1.00 91.50 91 VAL A O 1
ATOM 634 N N . VAL A 1 92 ? -0.493 3.286 1.137 1.00 90.81 92 VAL A N 1
ATOM 635 C CA . VAL A 1 92 ? 0.450 2.294 0.640 1.00 90.81 92 VAL A CA 1
ATOM 636 C C . VAL A 1 92 ? 1.297 2.933 -0.443 1.00 90.81 92 VAL A C 1
ATOM 638 O O . VAL A 1 92 ? 0.780 3.485 -1.402 1.00 90.81 92 VAL A O 1
ATOM 641 N N . GLN A 1 93 ? 2.607 2.838 -0.322 1.00 90.44 93 GLN A N 1
ATOM 642 C CA . GLN A 1 93 ? 3.538 3.256 -1.352 1.00 90.44 93 GLN A CA 1
ATOM 643 C C . GLN A 1 93 ? 3.991 2.034 -2.150 1.00 90.44 93 GLN A C 1
ATOM 645 O O . GLN A 1 93 ? 4.384 1.021 -1.574 1.00 90.44 93 GLN A O 1
ATOM 650 N N . VAL A 1 94 ? 3.919 2.129 -3.471 1.00 89.06 94 VAL A N 1
ATOM 651 C CA . VAL A 1 94 ? 4.353 1.098 -4.412 1.00 89.06 94 VAL A CA 1
ATOM 652 C C . VAL A 1 94 ? 5.418 1.697 -5.315 1.00 89.06 94 VAL A C 1
ATOM 654 O O . VAL A 1 94 ? 5.113 2.524 -6.169 1.00 89.06 94 VAL A O 1
ATOM 657 N N . ASP A 1 95 ? 6.661 1.270 -5.160 1.00 87.75 95 ASP A N 1
ATOM 658 C CA . ASP A 1 95 ? 7.757 1.667 -6.043 1.00 87.75 95 ASP A CA 1
ATOM 659 C C . ASP A 1 95 ? 8.071 0.534 -7.018 1.00 87.75 95 ASP A C 1
ATOM 661 O O . ASP A 1 95 ? 7.986 -0.649 -6.669 1.00 87.75 95 ASP A O 1
ATOM 665 N N . ARG A 1 96 ? 8.457 0.879 -8.251 1.00 80.56 96 ARG A N 1
ATOM 666 C CA . ARG A 1 96 ? 9.121 -0.102 -9.115 1.00 80.56 96 ARG A CA 1
ATOM 667 C C . ARG A 1 96 ? 10.479 -0.378 -8.484 1.00 80.56 96 ARG A C 1
ATOM 669 O O . ARG A 1 96 ? 11.286 0.537 -8.349 1.00 80.56 96 ARG A O 1
ATOM 676 N N . GLY A 1 97 ? 10.709 -1.616 -8.064 1.00 66.75 97 GLY A N 1
ATOM 677 C CA . GLY A 1 97 ? 12.005 -2.083 -7.594 1.00 66.75 97 GLY A CA 1
ATOM 678 C C . GLY A 1 97 ? 12.987 -2.063 -8.757 1.00 66.75 97 GLY A C 1
ATOM 679 O O . GLY A 1 97 ? 13.177 -3.068 -9.429 1.00 66.75 97 GLY A O 1
ATOM 680 N N . GLY A 1 98 ? 13.558 -0.894 -9.033 1.00 49.56 98 GLY A N 1
ATOM 681 C CA . GLY A 1 98 ? 14.635 -0.737 -9.995 1.00 49.56 98 GLY A CA 1
ATOM 682 C C . GLY A 1 98 ? 15.909 -1.329 -9.411 1.00 49.56 98 GLY A C 1
ATOM 683 O O . GLY A 1 98 ? 16.462 -0.775 -8.461 1.00 49.56 98 GLY A O 1
ATOM 684 N N . ASN A 1 99 ? 16.344 -2.460 -9.961 1.00 39.69 99 ASN A N 1
ATOM 685 C CA . ASN A 1 99 ? 17.775 -2.708 -10.116 1.00 39.69 99 ASN A CA 1
ATOM 686 C C . ASN A 1 99 ? 18.255 -1.959 -11.359 1.00 39.69 99 ASN A C 1
ATOM 688 O O . ASN A 1 99 ? 17.524 -2.013 -12.375 1.00 39.69 99 ASN A O 1
#

Secondary structure (DSSP, 8-state):
-----------PEEBTEEEEE-SSEEEEEEETTSTT-EEEETTEEEEEEEE-SSEEEEEETTEEEEEEBT-EEEETTEEEEEEEE-SSEEEEEEEE---